Protein AF-T2JMF4-F1 (afdb_monomer_lite)

InterPro domains:
  IPR036587 Nuclease A inhibitor-like superfamily [SSF82602] (8-60)

Foldseek 3Di:
DAAAPDWDDDPAEIEREHEDDDPDQVCCVDPVVVVVVLVSLLVNLVVHLVVCVVVVNQPHAYAYEYAYPHDPVSQVVSQVVSPVSDQAPPHDPPDPDGSHPYYHYYYLVVCCVVVVVDHDDDDD

Structure (mmCIF, N/CA/C/O backbone):
data_AF-T2JMF4-F1
#
_entry.id   AF-T2JMF4-F1
#
loop_
_atom_site.group_PDB
_atom_site.id
_atom_site.type_symbol
_atom_site.label_atom_id
_atom_site.label_alt_id
_atom_site.label_comp_id
_atom_site.label_asym_id
_atom_site.label_entity_id
_atom_site.label_seq_id
_atom_site.pdbx_PDB_ins_code
_atom_site.Cartn_x
_atom_site.Cartn_y
_atom_site.Cartn_z
_atom_site.occupancy
_atom_site.B_iso_or_equiv
_atom_site.auth_seq_id
_atom_site.auth_comp_id
_atom_site.auth_asym_id
_atom_site.auth_atom_id
_atom_site.pdbx_PDB_model_num
ATOM 1 N N . MET A 1 1 ? -10.674 13.066 -7.356 1.00 66.88 1 MET A N 1
ATOM 2 C CA . MET A 1 1 ? -9.902 12.789 -6.123 1.00 66.88 1 MET A CA 1
ATOM 3 C C . MET A 1 1 ? -8.992 11.603 -6.405 1.00 66.88 1 MET A C 1
ATOM 5 O O . MET A 1 1 ? -9.442 10.701 -7.101 1.00 66.88 1 MET A O 1
ATOM 9 N N . LYS A 1 2 ? -7.717 11.628 -5.994 1.00 88.06 2 LYS A N 1
ATOM 10 C CA . LYS A 1 2 ? -6.814 10.480 -6.188 1.00 88.06 2 LYS A CA 1
ATOM 11 C C . LYS A 1 2 ? -6.969 9.549 -4.990 1.00 88.06 2 LYS A C 1
ATOM 13 O O . LYS A 1 2 ? -6.957 10.016 -3.864 1.00 88.06 2 LYS A O 1
ATOM 18 N N . ALA A 1 3 ? -7.114 8.258 -5.235 1.00 96.06 3 ALA A N 1
ATOM 19 C CA . ALA A 1 3 ? -7.183 7.240 -4.197 1.00 96.06 3 ALA A CA 1
ATOM 20 C C . ALA A 1 3 ? -6.380 6.016 -4.642 1.00 96.06 3 ALA A C 1
ATOM 22 O O . ALA A 1 3 ? -5.946 5.936 -5.800 1.00 96.06 3 ALA A O 1
ATOM 23 N N . VAL A 1 4 ? -6.167 5.090 -3.715 1.00 98.00 4 VAL A N 1
ATOM 24 C CA . VAL A 1 4 ? -5.734 3.732 -4.054 1.00 98.00 4 VAL A CA 1
ATOM 25 C C . VAL A 1 4 ? -6.788 3.057 -4.930 1.00 98.00 4 VAL A C 1
ATOM 27 O O . VAL A 1 4 ? -7.968 3.406 -4.872 1.00 98.00 4 VAL A O 1
ATOM 30 N N . ASP A 1 5 ? -6.362 2.105 -5.750 1.00 97.44 5 ASP A N 1
ATOM 31 C CA . ASP A 1 5 ? -7.255 1.455 -6.712 1.00 97.44 5 ASP A CA 1
ATOM 32 C C . ASP A 1 5 ? -8.300 0.551 -6.037 1.00 97.44 5 ASP A C 1
ATOM 34 O O . ASP A 1 5 ? -9.424 0.434 -6.524 1.00 97.44 5 ASP A O 1
ATOM 38 N N . ILE A 1 6 ? -7.944 -0.091 -4.918 1.00 97.19 6 ILE A N 1
ATOM 39 C CA . ILE A 1 6 ? -8.811 -1.042 -4.213 1.00 97.19 6 ILE A CA 1
ATOM 40 C C . ILE A 1 6 ? -8.724 -0.813 -2.701 1.00 97.19 6 ILE A C 1
ATOM 42 O O . ILE A 1 6 ? -7.640 -0.697 -2.127 1.00 97.19 6 ILE A O 1
ATOM 46 N N . ILE A 1 7 ? -9.881 -0.813 -2.039 1.00 97.50 7 ILE A N 1
ATOM 47 C CA . ILE A 1 7 ? -9.994 -0.899 -0.581 1.00 97.50 7 ILE A CA 1
ATOM 48 C C . ILE A 1 7 ? -10.724 -2.196 -0.254 1.00 97.50 7 ILE A C 1
ATOM 50 O O . ILE A 1 7 ? -11.856 -2.393 -0.691 1.00 97.50 7 ILE A O 1
ATOM 54 N N . VAL A 1 8 ? -10.089 -3.066 0.527 1.00 96.19 8 VAL A N 1
ATOM 55 C CA . VAL A 1 8 ? -10.725 -4.271 1.066 1.00 96.19 8 VAL A CA 1
ATOM 56 C C . VAL A 1 8 ? -10.970 -4.057 2.547 1.00 96.19 8 VAL A C 1
ATOM 58 O O . VAL A 1 8 ? -10.052 -3.733 3.301 1.00 96.19 8 VAL A O 1
ATOM 61 N N . GLU A 1 9 ? -12.210 -4.251 2.965 1.00 96.81 9 GLU A N 1
ATOM 62 C CA . GLU A 1 9 ? -12.575 -4.291 4.371 1.00 96.81 9 GLU A CA 1
ATOM 63 C C . GLU A 1 9 ? -12.607 -5.745 4.838 1.00 96.81 9 GLU A C 1
ATOM 65 O O . GLU A 1 9 ? -13.404 -6.546 4.354 1.00 96.81 9 GLU A O 1
ATOM 70 N N . LEU A 1 10 ? -11.718 -6.086 5.768 1.00 95.06 10 LEU A N 1
ATOM 71 C CA . LEU A 1 10 ? -11.710 -7.378 6.441 1.00 95.06 10 LEU A CA 1
ATOM 72 C C . LEU A 1 10 ? -12.207 -7.201 7.880 1.00 95.06 10 LEU A C 1
ATOM 74 O O . LEU A 1 10 ? -12.425 -6.080 8.357 1.00 95.06 10 LEU A O 1
ATOM 78 N N . THR A 1 11 ? -12.392 -8.320 8.578 1.00 95.94 11 THR A N 1
ATOM 79 C CA . THR A 1 11 ? -12.838 -8.321 9.977 1.00 95.94 11 THR A CA 1
ATOM 80 C C . THR A 1 11 ? -11.896 -7.500 10.858 1.00 95.94 11 THR A C 1
ATOM 82 O O . THR A 1 11 ? -12.356 -6.624 11.584 1.00 95.94 11 THR A O 1
ATOM 85 N N . ASP A 1 12 ? -10.584 -7.714 10.715 1.00 96.25 12 ASP A N 1
ATOM 86 C CA . ASP A 1 12 ? -9.587 -7.189 11.656 1.00 96.25 12 ASP A CA 1
ATOM 87 C C . ASP A 1 12 ? -8.816 -5.965 11.141 1.00 96.25 12 ASP A C 1
ATOM 89 O O . ASP A 1 12 ? -8.133 -5.297 11.913 1.00 96.25 12 ASP A O 1
ATOM 93 N N . TYR A 1 13 ? -8.844 -5.687 9.835 1.00 96.50 13 TYR A N 1
ATOM 94 C CA . TYR A 1 13 ? -8.083 -4.590 9.231 1.00 96.50 13 TYR A CA 1
ATOM 95 C C . TYR A 1 13 ? -8.645 -4.171 7.872 1.00 96.50 13 TYR A C 1
ATOM 97 O O . TYR A 1 13 ? -9.356 -4.922 7.205 1.00 96.50 13 TYR A O 1
ATOM 105 N N . TYR A 1 14 ? -8.262 -2.977 7.433 1.00 97.50 14 TYR A N 1
ATOM 106 C CA . TYR A 1 14 ? -8.421 -2.544 6.050 1.00 97.50 14 TYR A CA 1
ATOM 107 C C . TYR A 1 14 ? -7.153 -2.852 5.247 1.00 97.50 14 TYR A C 1
ATO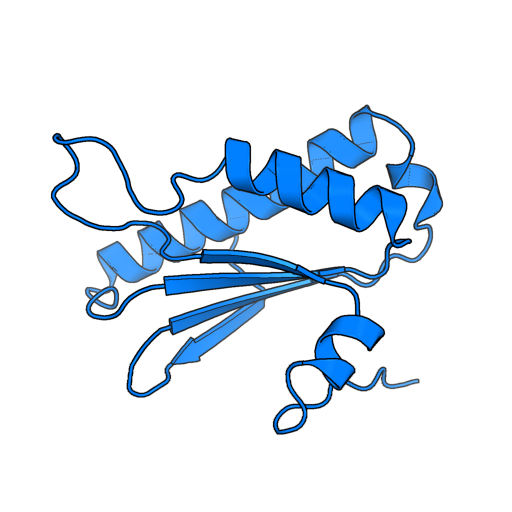M 109 O O . TYR A 1 14 ? -6.033 -2.641 5.725 1.00 97.50 14 TYR A O 1
ATOM 117 N N . LEU A 1 15 ? -7.322 -3.309 4.006 1.00 96.75 15 LEU A N 1
ATOM 118 C CA . LEU A 1 15 ? -6.260 -3.325 3.001 1.00 96.75 15 LEU A CA 1
ATOM 119 C C . LEU A 1 15 ? -6.484 -2.187 2.023 1.00 96.75 15 LEU A C 1
ATOM 121 O O . LEU A 1 15 ? -7.501 -2.146 1.334 1.00 96.75 15 LEU A O 1
ATOM 125 N N . PHE A 1 16 ? -5.511 -1.294 1.925 1.00 97.88 16 PHE A N 1
ATOM 126 C CA . PHE A 1 16 ? -5.431 -0.339 0.829 1.00 97.88 16 PHE A CA 1
ATOM 127 C C . PHE A 1 16 ? -4.468 -0.914 -0.197 1.00 97.88 16 PHE A C 1
ATOM 129 O O . PHE A 1 16 ? -3.328 -1.230 0.145 1.00 97.88 16 PHE A O 1
ATOM 136 N N . ILE A 1 17 ? -4.930 -1.095 -1.429 1.00 97.62 17 ILE A N 1
ATOM 137 C CA . ILE A 1 17 ? -4.159 -1.754 -2.477 1.00 97.62 17 ILE A CA 1
ATOM 138 C C . ILE A 1 17 ? -4.071 -0.831 -3.687 1.00 97.62 17 ILE A C 1
ATOM 140 O O . ILE A 1 17 ? -5.080 -0.393 -4.234 1.00 97.62 17 ILE A O 1
ATOM 144 N N . GLU A 1 18 ? -2.842 -0.562 -4.106 1.00 97.69 18 GLU A N 1
ATOM 145 C CA . GLU A 1 18 ? -2.525 0.125 -5.354 1.00 97.69 18 GLU A CA 1
ATOM 146 C C . GLU A 1 18 ? -1.867 -0.868 -6.309 1.00 97.69 18 GLU A C 1
ATOM 148 O O . GLU A 1 18 ? -0.931 -1.571 -5.918 1.00 97.69 18 GLU A O 1
ATOM 153 N N . VAL A 1 19 ? -2.318 -0.910 -7.561 1.00 95.94 19 VAL A N 1
ATOM 154 C CA . VAL A 1 19 ? -1.795 -1.826 -8.576 1.00 95.94 19 VAL A CA 1
ATOM 155 C C . VAL A 1 19 ? -1.227 -1.023 -9.738 1.00 95.94 19 VAL A C 1
ATOM 157 O O . VAL A 1 19 ? -1.896 -0.182 -10.333 1.00 95.94 19 VAL A O 1
ATOM 160 N N . LYS A 1 20 ? 0.026 -1.297 -10.110 1.00 93.81 20 LYS A N 1
ATOM 161 C CA . LYS A 1 20 ? 0.637 -0.709 -11.306 1.00 93.81 20 LYS A CA 1
ATOM 162 C C . LYS A 1 20 ? 1.340 -1.756 -12.151 1.00 93.81 20 LYS A C 1
ATOM 164 O O . LYS A 1 20 ? 2.336 -2.359 -11.745 1.00 93.81 20 LYS A O 1
ATOM 169 N N . ASP A 1 21 ? 0.832 -1.899 -13.368 1.00 89.50 21 ASP A N 1
ATOM 170 C CA . ASP A 1 21 ? 1.477 -2.620 -14.456 1.00 89.50 21 ASP A CA 1
ATOM 171 C C . ASP A 1 21 ? 2.202 -1.611 -15.353 1.00 89.50 21 ASP A C 1
ATOM 173 O O . ASP A 1 21 ? 1.587 -0.703 -15.913 1.00 89.50 21 ASP A O 1
ATOM 177 N N . PHE A 1 22 ? 3.525 -1.727 -15.442 1.00 88.25 22 PHE A N 1
ATOM 178 C CA . PHE A 1 22 ? 4.352 -0.804 -16.212 1.00 88.25 22 PHE A CA 1
ATOM 179 C C . PHE A 1 22 ? 4.633 -1.376 -17.602 1.00 88.25 22 PHE A C 1
ATOM 181 O O . PHE A 1 22 ? 5.057 -2.525 -17.735 1.00 88.25 22 PHE A O 1
ATOM 188 N N . HIS A 1 23 ? 4.445 -0.552 -18.637 1.00 82.56 23 HIS A N 1
ATOM 189 C CA . HIS A 1 23 ? 4.848 -0.900 -20.004 1.00 82.56 23 HIS A CA 1
ATOM 190 C C . HIS A 1 23 ? 6.372 -0.914 -20.162 1.00 82.56 23 HIS A C 1
ATOM 192 O O . HIS A 1 23 ? 6.914 -1.833 -20.765 1.00 82.56 23 HIS A O 1
ATOM 198 N N . ASN A 1 24 ? 7.053 0.078 -19.584 1.00 88.56 24 ASN A N 1
ATOM 199 C CA . ASN A 1 24 ? 8.507 0.146 -19.505 1.00 88.56 24 ASN A CA 1
ATOM 200 C C . ASN A 1 24 ? 8.904 0.280 -18.029 1.00 88.56 24 ASN A C 1
ATOM 202 O O . ASN A 1 24 ? 8.745 1.351 -17.442 1.00 88.56 24 ASN A O 1
ATOM 206 N N . SER A 1 25 ? 9.348 -0.811 -17.405 1.00 89.50 25 SER A N 1
ATOM 207 C CA . SER A 1 25 ? 9.801 -0.798 -16.008 1.00 89.50 25 SER A CA 1
ATOM 208 C C . SER A 1 25 ? 11.205 -0.211 -15.849 1.00 89.50 25 SER A C 1
ATOM 210 O O . SER A 1 25 ? 11.525 0.292 -14.776 1.00 89.50 25 SER A O 1
ATOM 212 N N . GLU A 1 26 ? 12.029 -0.232 -16.900 1.00 90.19 26 GLU A N 1
ATOM 213 C CA . GLU A 1 26 ? 13.428 0.208 -16.841 1.00 90.19 26 GLU A CA 1
ATOM 214 C C . GLU A 1 26 ? 13.563 1.716 -16.622 1.00 90.19 26 GLU A C 1
ATOM 216 O O . GLU A 1 26 ? 14.512 2.145 -15.969 1.00 90.19 26 GLU A O 1
ATOM 221 N N . GLN A 1 27 ? 12.582 2.514 -17.063 1.00 92.75 27 GLN A N 1
ATOM 222 C CA . GLN A 1 27 ? 12.559 3.963 -16.813 1.00 92.75 27 GLN A CA 1
ATOM 223 C C . GLN A 1 27 ? 12.633 4.299 -15.313 1.00 92.75 27 GLN A C 1
ATOM 225 O O . GLN A 1 27 ? 13.118 5.353 -14.932 1.00 92.75 27 GLN A O 1
ATOM 230 N N . TYR A 1 28 ? 12.179 3.400 -14.432 1.00 92.56 28 TYR A N 1
ATOM 231 C CA . TYR A 1 28 ? 12.203 3.621 -12.985 1.00 92.56 28 TYR A CA 1
ATOM 232 C C . TYR A 1 28 ? 13.572 3.353 -12.344 1.00 92.56 28 TYR A C 1
ATOM 234 O O . TYR A 1 28 ? 13.719 3.552 -11.139 1.00 92.56 28 TYR A O 1
ATOM 242 N N . ASN A 1 29 ? 14.578 2.951 -13.127 1.00 91.25 29 ASN A N 1
ATOM 243 C CA . ASN A 1 29 ? 15.976 3.040 -12.708 1.00 91.25 29 ASN A CA 1
ATOM 244 C C . ASN A 1 29 ? 16.450 4.499 -12.650 1.00 91.25 29 ASN A C 1
ATOM 246 O O . ASN A 1 29 ? 17.350 4.828 -11.873 1.00 91.25 29 ASN A O 1
ATOM 250 N N . GLU A 1 30 ? 15.820 5.382 -13.427 1.00 94.69 30 GLU A N 1
ATOM 251 C CA . GLU A 1 30 ? 16.088 6.813 -13.398 1.00 94.69 30 GLU A CA 1
ATOM 252 C C . GLU A 1 30 ? 15.484 7.451 -12.143 1.00 94.69 30 GLU A C 1
ATOM 254 O O . GLU A 1 30 ? 14.323 7.229 -11.779 1.00 94.69 30 GLU A O 1
ATOM 259 N N . THR A 1 31 ? 16.283 8.284 -11.476 1.00 94.50 31 THR A N 1
ATOM 260 C CA . THR A 1 31 ? 15.935 8.898 -10.189 1.00 94.50 31 THR A CA 1
ATOM 261 C C . THR A 1 31 ? 14.632 9.696 -10.244 1.00 94.50 31 THR A C 1
ATOM 263 O O . THR A 1 31 ? 13.840 9.626 -9.304 1.00 94.50 31 THR A O 1
ATOM 266 N N . ASP A 1 32 ? 14.370 10.417 -11.334 1.00 96.56 32 ASP A N 1
ATOM 267 C CA . ASP A 1 32 ? 13.184 11.270 -11.445 1.00 96.56 32 ASP A CA 1
ATOM 268 C C . ASP A 1 32 ? 11.898 10.451 -11.571 1.00 96.56 32 ASP A C 1
ATOM 270 O O . ASP A 1 32 ? 10.938 10.686 -10.830 1.00 96.56 32 ASP A O 1
ATOM 274 N N . HIS A 1 33 ? 11.894 9.429 -12.431 1.00 95.69 33 HIS A N 1
ATOM 275 C CA . HIS A 1 33 ? 10.773 8.499 -12.566 1.00 95.69 33 HIS A CA 1
ATOM 276 C C . HIS A 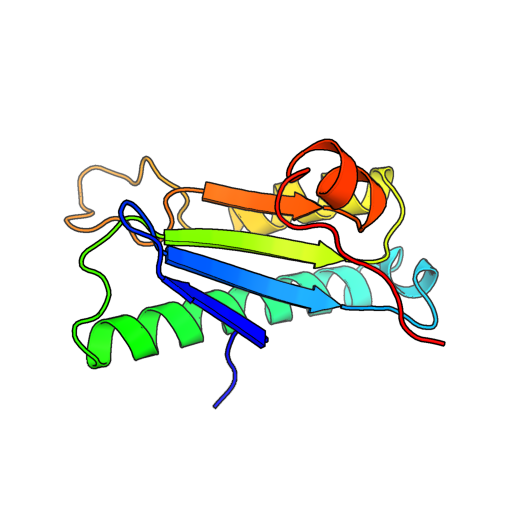1 33 ? 10.518 7.730 -11.265 1.00 95.69 33 HIS A C 1
ATOM 278 O O . HIS A 1 33 ? 9.366 7.583 -10.841 1.00 95.69 33 HIS A O 1
ATOM 284 N N . PHE A 1 34 ? 11.582 7.285 -10.594 1.00 95.62 34 PHE A N 1
ATOM 285 C CA . PHE A 1 34 ? 11.504 6.615 -9.299 1.00 95.62 34 PHE A CA 1
ATOM 286 C C . PHE A 1 34 ? 10.885 7.513 -8.216 1.00 95.62 34 PHE A C 1
ATOM 288 O O . PHE A 1 34 ? 9.916 7.131 -7.552 1.00 95.62 34 PHE A O 1
ATOM 295 N N . ASN A 1 35 ? 11.393 8.739 -8.074 1.00 96.31 35 ASN A N 1
ATOM 296 C CA . ASN A 1 35 ? 10.901 9.712 -7.099 1.00 96.31 35 ASN A CA 1
ATOM 297 C C . ASN A 1 35 ? 9.455 10.119 -7.385 1.00 96.31 35 ASN A C 1
ATOM 299 O O . ASN A 1 35 ? 8.647 10.254 -6.461 1.00 96.31 35 ASN A O 1
ATOM 303 N N . PHE A 1 36 ? 9.106 10.285 -8.663 1.00 96.38 36 PHE A N 1
ATOM 304 C CA . PHE A 1 36 ? 7.737 10.556 -9.077 1.00 96.38 36 PHE A CA 1
ATOM 305 C C . PHE A 1 36 ? 6.793 9.415 -8.681 1.00 96.38 36 PHE A C 1
ATOM 307 O O . PHE A 1 36 ? 5.711 9.672 -8.145 1.00 96.38 36 PHE A O 1
ATOM 314 N N . LEU A 1 37 ? 7.207 8.160 -8.881 1.00 96.06 37 LEU A N 1
ATOM 315 C CA . LEU A 1 37 ? 6.419 6.995 -8.495 1.00 96.06 37 LEU A CA 1
ATOM 316 C C . LEU A 1 37 ? 6.200 6.937 -6.979 1.00 96.06 37 LEU A C 1
ATOM 318 O O . LEU A 1 37 ? 5.048 6.850 -6.554 1.00 96.06 37 LEU A O 1
ATOM 322 N N . ILE A 1 38 ? 7.248 7.089 -6.161 1.00 96.44 38 ILE A N 1
ATOM 323 C CA . ILE A 1 38 ? 7.113 7.150 -4.690 1.00 96.44 38 ILE A CA 1
ATOM 324 C C . ILE A 1 38 ? 6.138 8.248 -4.284 1.00 96.44 38 ILE A C 1
ATOM 326 O O . ILE A 1 38 ? 5.222 8.016 -3.493 1.00 96.44 38 ILE A O 1
ATOM 330 N N . LYS A 1 39 ? 6.320 9.449 -4.840 1.00 96.38 39 LYS A N 1
ATOM 331 C CA . LYS A 1 39 ? 5.470 10.603 -4.555 1.00 96.38 39 LYS A CA 1
ATOM 332 C C . LYS A 1 39 ? 4.009 10.288 -4.884 1.00 96.38 39 LYS A C 1
ATOM 334 O O . LYS A 1 39 ? 3.132 10.556 -4.066 1.00 96.38 39 LYS A O 1
ATOM 339 N N . SER A 1 40 ? 3.752 9.668 -6.035 1.00 96.44 40 SER A N 1
ATOM 340 C CA . SER A 1 40 ? 2.411 9.244 -6.439 1.00 96.44 40 SER A CA 1
ATOM 341 C C . SER A 1 40 ? 1.810 8.211 -5.480 1.00 96.44 40 SER A C 1
ATOM 343 O O . SER A 1 40 ? 0.663 8.379 -5.070 1.00 96.44 40 SER A O 1
ATOM 345 N N . LEU A 1 41 ? 2.559 7.163 -5.118 1.00 97.19 41 LEU A N 1
ATOM 346 C CA . LEU A 1 41 ? 2.095 6.100 -4.215 1.00 97.19 41 LEU A CA 1
ATOM 347 C C . LEU A 1 41 ? 1.800 6.643 -2.813 1.00 97.19 41 LEU A C 1
ATOM 349 O O . LEU A 1 41 ? 0.786 6.289 -2.213 1.00 97.19 41 LEU A O 1
ATOM 353 N N . LYS A 1 42 ? 2.654 7.539 -2.306 1.00 96.75 42 LYS A N 1
ATOM 354 C CA . LYS A 1 42 ? 2.463 8.212 -1.018 1.00 96.75 42 LYS A CA 1
ATOM 355 C C . LYS A 1 42 ? 1.178 9.034 -1.002 1.00 96.75 42 LYS A C 1
ATOM 357 O O . LYS A 1 42 ? 0.396 8.910 -0.065 1.00 96.75 42 LYS A O 1
ATOM 362 N N . TYR A 1 43 ? 0.955 9.872 -2.016 1.00 96.56 43 TYR A N 1
ATOM 363 C CA . TYR A 1 43 ? -0.230 10.731 -2.030 1.00 96.56 43 TYR A CA 1
ATOM 364 C C . TYR A 1 43 ? -1.517 9.939 -2.170 1.00 96.56 43 TYR A C 1
ATO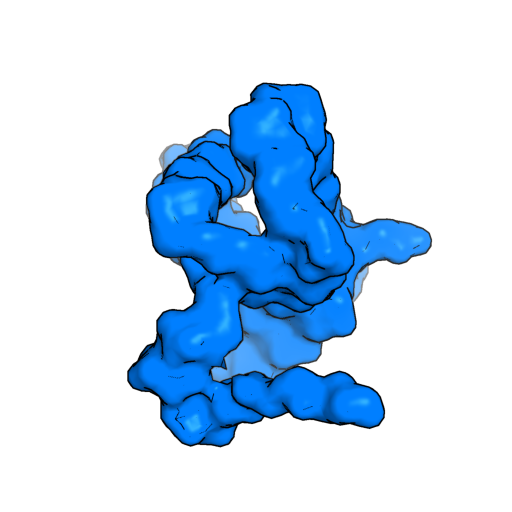M 366 O O . TYR A 1 43 ? -2.462 10.229 -1.452 1.00 96.56 43 TYR A O 1
ATOM 374 N N . LYS A 1 44 ? -1.540 8.893 -3.004 1.00 97.44 44 LYS A N 1
ATOM 375 C CA . LYS A 1 44 ? -2.709 8.010 -3.083 1.00 97.44 44 LYS A CA 1
ATOM 376 C C . LYS A 1 44 ? -3.065 7.408 -1.724 1.00 97.44 44 LYS A C 1
ATOM 378 O O . LYS A 1 44 ? -4.239 7.385 -1.366 1.00 97.44 44 LYS A O 1
ATOM 383 N N . TYR A 1 45 ? -2.065 6.979 -0.953 1.00 97.56 45 TYR A N 1
ATOM 384 C CA . TYR A 1 45 ? -2.281 6.497 0.408 1.00 97.56 45 TYR A CA 1
ATOM 385 C C . TYR A 1 45 ? -2.828 7.586 1.340 1.00 97.56 45 TYR A C 1
ATOM 387 O O . TYR A 1 45 ? -3.848 7.377 1.990 1.00 97.56 45 TYR A O 1
ATOM 395 N N . GLN A 1 46 ? -2.160 8.743 1.396 1.00 96.06 46 GLN A N 1
ATOM 396 C CA . GLN A 1 46 ? -2.525 9.849 2.288 1.00 96.06 46 GLN A CA 1
ATOM 397 C C . GLN A 1 46 ? -3.931 10.376 2.001 1.00 96.06 46 GLN A C 1
ATOM 399 O O . GLN A 1 46 ? -4.716 10.549 2.930 1.00 96.06 46 GLN A O 1
ATOM 404 N N . ASP A 1 47 ? -4.253 10.569 0.723 1.00 97.25 47 ASP A N 1
ATOM 405 C CA . ASP A 1 47 ? -5.570 11.007 0.276 1.00 97.25 47 ASP A CA 1
ATOM 406 C C . ASP A 1 47 ? -6.632 9.971 0.659 1.00 97.25 47 ASP A C 1
ATOM 408 O O . ASP A 1 47 ? -7.629 10.319 1.284 1.00 97.25 47 ASP A O 1
ATOM 412 N N . THR A 1 48 ? -6.386 8.683 0.387 1.00 97.81 48 THR A N 1
ATOM 413 C CA . THR A 1 48 ? -7.319 7.608 0.768 1.00 97.81 48 THR A CA 1
ATOM 414 C C . THR A 1 48 ? -7.553 7.580 2.273 1.00 97.81 48 THR A C 1
ATOM 416 O O . THR A 1 48 ? -8.699 7.533 2.713 1.00 97.81 48 THR A O 1
ATOM 419 N N . TRP A 1 49 ? -6.488 7.638 3.075 1.00 96.44 49 TRP A N 1
ATOM 420 C CA . TRP A 1 49 ? -6.607 7.666 4.530 1.00 96.44 49 TRP A CA 1
ATOM 421 C C . TRP A 1 49 ? -7.432 8.869 4.999 1.00 96.44 49 TRP A C 1
ATOM 423 O O . TRP A 1 49 ? -8.342 8.700 5.806 1.00 96.44 49 TRP A O 1
ATOM 433 N N . LEU A 1 50 ? -7.177 10.060 4.446 1.00 95.81 50 LEU A N 1
ATOM 434 C CA . LEU A 1 50 ? -7.911 11.279 4.784 1.00 95.81 50 LEU A CA 1
ATOM 435 C C . LEU A 1 50 ? -9.398 11.169 4.425 1.00 95.81 50 LEU A C 1
ATOM 437 O O . LEU A 1 50 ? -10.251 11.600 5.199 1.00 95.81 50 LEU A O 1
ATOM 441 N N . TYR A 1 51 ? -9.725 10.573 3.277 1.00 96.88 51 TYR A N 1
ATOM 442 C CA . TYR A 1 51 ? -11.115 10.370 2.868 1.00 96.88 51 TYR A CA 1
ATOM 443 C C . TYR A 1 51 ? -11.824 9.413 3.824 1.00 96.88 51 TYR A C 1
ATOM 445 O O . TYR A 1 51 ? -12.907 9.720 4.311 1.00 96.88 51 TYR A O 1
ATOM 453 N N . ARG A 1 52 ? -11.177 8.299 4.181 1.00 96.25 52 ARG A N 1
ATOM 454 C CA . ARG A 1 52 ? -11.724 7.328 5.140 1.00 96.25 52 ARG A CA 1
ATOM 455 C C . ARG A 1 52 ? -11.850 7.901 6.544 1.00 96.25 52 ARG A C 1
ATOM 457 O O . ARG A 1 52 ? -12.808 7.573 7.239 1.00 96.25 52 ARG A O 1
ATOM 464 N N . TRP A 1 53 ? -10.931 8.778 6.944 1.00 95.31 53 TRP A N 1
ATOM 465 C CA . TRP A 1 53 ? -11.037 9.545 8.182 1.00 95.31 53 TRP A CA 1
ATOM 466 C C . TRP A 1 53 ? -12.287 10.431 8.164 1.00 95.31 53 TRP A C 1
ATOM 468 O O . TRP A 1 53 ? -13.104 10.344 9.076 1.00 95.31 53 TRP A O 1
ATOM 478 N N . GLY A 1 54 ? -12.503 11.194 7.086 1.00 95.81 54 GLY A N 1
ATOM 479 C CA . GLY A 1 54 ? -13.700 12.028 6.916 1.00 95.81 54 GLY A CA 1
ATOM 480 C C . GLY A 1 54 ? -15.012 11.236 6.825 1.00 95.81 54 GLY A C 1
ATOM 481 O O . GLY A 1 54 ? -16.066 11.745 7.192 1.00 95.81 54 GLY A O 1
ATOM 482 N N . GLU A 1 55 ? -14.952 9.980 6.380 1.00 95.38 55 GLU A N 1
ATOM 483 C CA . GLU A 1 55 ? -16.085 9.044 6.349 1.00 95.38 55 GLU A CA 1
ATOM 484 C C . GLU A 1 55 ? -16.345 8.336 7.692 1.00 95.38 55 GLU A C 1
ATOM 486 O O . GLU A 1 55 ? -17.299 7.564 7.782 1.00 95.38 55 GLU A O 1
ATOM 491 N N . ASN A 1 56 ? -15.519 8.558 8.723 1.00 95.00 56 ASN A N 1
ATOM 492 C CA . ASN A 1 56 ? -15.515 7.789 9.976 1.00 95.00 56 ASN A CA 1
ATOM 493 C C . ASN A 1 56 ? -15.316 6.271 9.770 1.00 95.00 56 ASN A C 1
ATOM 495 O O . ASN A 1 56 ? -15.938 5.456 10.447 1.00 95.00 56 ASN A O 1
ATOM 499 N N . LYS A 1 57 ? -14.441 5.878 8.835 1.00 94.06 57 LYS A N 1
ATOM 500 C CA . LYS A 1 57 ? -14.154 4.475 8.466 1.00 94.06 57 LYS A CA 1
ATOM 501 C C . LYS A 1 57 ? -12.678 4.101 8.629 1.00 94.06 57 LYS A C 1
ATOM 503 O O . LYS A 1 57 ? -12.055 3.536 7.727 1.00 94.06 57 LYS A O 1
ATOM 508 N N . ILE A 1 58 ? -12.120 4.481 9.773 1.00 93.06 58 ILE A N 1
ATOM 509 C CA . ILE A 1 58 ? -10.737 4.204 10.204 1.00 93.06 58 ILE A CA 1
ATOM 510 C C . ILE A 1 58 ? -10.713 3.569 11.604 1.00 93.06 58 ILE A C 1
ATOM 512 O O . ILE A 1 58 ? -9.847 3.837 12.433 1.00 93.06 58 ILE A O 1
ATOM 516 N N . ASP A 1 59 ? -11.720 2.746 11.862 1.00 94.44 59 ASP A N 1
ATOM 517 C CA . ASP A 1 59 ? -11.981 2.009 13.099 1.00 94.44 59 ASP A CA 1
ATOM 518 C C . ASP A 1 59 ? -11.123 0.741 13.251 1.00 94.44 59 ASP A C 1
ATOM 520 O O . ASP A 1 59 ? -11.096 0.135 14.319 1.00 94.44 59 ASP A O 1
ATOM 524 N N . LYS A 1 60 ? -10.393 0.353 12.199 1.00 95.69 60 LYS A N 1
ATOM 525 C CA . LYS A 1 60 ? -9.513 -0.821 12.165 1.00 95.69 60 LYS A CA 1
ATOM 526 C C . LYS A 1 60 ? -8.117 -0.418 11.683 1.00 95.69 60 LYS A C 1
ATOM 528 O O . LYS A 1 60 ? -7.998 0.533 10.903 1.00 95.69 60 LYS A O 1
ATOM 533 N N . PRO A 1 61 ? -7.061 -1.159 12.064 1.00 95.94 61 PRO A N 1
ATOM 534 C CA . PRO A 1 61 ? -5.729 -0.977 11.500 1.00 95.94 61 PRO A CA 1
ATOM 535 C C . PRO A 1 61 ? -5.742 -1.002 9.968 1.00 95.94 61 PRO A C 1
ATOM 537 O O . PRO A 1 61 ? -6.474 -1.772 9.347 1.00 95.94 61 PRO A O 1
ATOM 540 N N . ILE A 1 62 ? -4.896 -0.180 9.351 1.00 97.31 62 ILE A N 1
ATOM 541 C CA . ILE A 1 62 ? -4.790 -0.074 7.891 1.00 97.31 62 ILE A CA 1
ATOM 542 C C . ILE A 1 62 ? -3.443 -0.633 7.450 1.00 97.31 62 ILE A C 1
ATOM 544 O O . ILE A 1 62 ? -2.393 -0.233 7.960 1.00 97.31 62 ILE A O 1
ATOM 548 N N . LYS A 1 63 ? -3.462 -1.542 6.477 1.00 96.62 63 LYS A N 1
ATOM 549 C CA . LYS A 1 63 ? -2.259 -2.065 5.825 1.00 96.62 63 LYS A CA 1
ATOM 550 C C . LYS A 1 63 ? -2.246 -1.620 4.369 1.00 96.62 63 LYS A C 1
ATOM 552 O O . LYS A 1 63 ? -3.227 -1.805 3.651 1.00 96.62 63 LYS A O 1
ATOM 557 N N . TYR A 1 64 ? -1.133 -1.044 3.937 1.00 97.88 64 TYR A N 1
ATOM 558 C CA . TYR A 1 64 ? -0.939 -0.565 2.576 1.00 97.88 64 TYR A CA 1
ATOM 559 C C . TYR A 1 64 ? -0.102 -1.547 1.759 1.00 97.88 64 TYR A C 1
ATOM 561 O O . TYR A 1 64 ? 1.014 -1.899 2.147 1.00 97.88 64 TYR A O 1
ATOM 569 N N . LEU A 1 65 ? -0.632 -1.975 0.617 1.00 97.00 65 LEU A N 1
ATOM 570 C CA . LEU A 1 65 ? 0.020 -2.891 -0.309 1.00 97.00 65 LEU A CA 1
ATOM 571 C C . LEU A 1 65 ? 0.128 -2.232 -1.688 1.00 97.00 6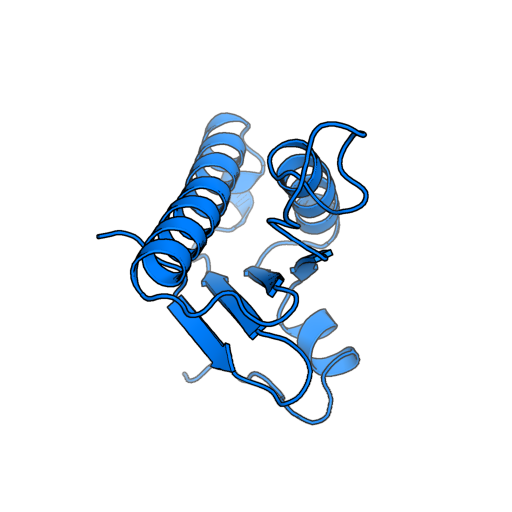5 LEU A C 1
ATOM 573 O O . LEU A 1 65 ? -0.868 -1.829 -2.278 1.00 97.00 65 LEU A O 1
ATOM 577 N N . CYS A 1 66 ? 1.343 -2.134 -2.215 1.00 97.62 66 CYS A N 1
ATOM 578 C CA . CYS A 1 66 ? 1.591 -1.721 -3.594 1.00 97.62 66 CYS A CA 1
ATOM 579 C C . CYS A 1 66 ? 2.010 -2.941 -4.409 1.00 97.62 66 CYS A C 1
ATOM 581 O O . CYS A 1 66 ? 3.057 -3.534 -4.137 1.00 97.62 66 CYS A O 1
ATOM 583 N N . LEU A 1 67 ? 1.218 -3.297 -5.414 1.00 96.62 67 LEU A N 1
ATOM 584 C CA . LEU A 1 67 ? 1.502 -4.383 -6.338 1.00 96.62 67 LEU A CA 1
ATOM 585 C C . LEU A 1 67 ? 2.067 -3.810 -7.640 1.00 96.62 67 LEU A C 1
ATOM 587 O O . LEU A 1 67 ? 1.341 -3.219 -8.438 1.00 96.62 67 LEU A O 1
ATOM 591 N N . LEU A 1 68 ? 3.379 -3.936 -7.827 1.00 95.56 68 LEU A N 1
ATOM 592 C CA . LEU A 1 68 ? 4.139 -3.259 -8.874 1.00 95.56 68 LEU A CA 1
ATOM 593 C C . LEU A 1 68 ? 4.851 -4.270 -9.780 1.00 95.56 68 LEU A C 1
ATOM 595 O O . LEU A 1 68 ? 5.561 -5.153 -9.297 1.00 95.56 68 LEU A O 1
ATOM 599 N N . LYS A 1 69 ? 4.747 -4.102 -11.102 1.00 92.38 69 LYS A N 1
ATOM 600 C CA . LYS A 1 69 ? 5.544 -4.878 -12.072 1.00 92.38 69 LYS A CA 1
ATOM 601 C C . LYS A 1 69 ? 6.964 -4.316 -12.225 1.00 92.38 69 LYS A C 1
ATOM 603 O O . LYS A 1 69 ? 7.301 -3.747 -13.259 1.00 92.38 69 LYS A O 1
ATOM 608 N N . LEU A 1 70 ? 7.777 -4.440 -11.182 1.00 91.75 70 LEU A N 1
ATOM 609 C CA . LEU A 1 70 ? 9.189 -4.039 -11.173 1.00 91.75 70 LEU A CA 1
ATOM 610 C C . LEU A 1 70 ? 10.083 -5.241 -10.847 1.00 91.75 70 LEU A C 1
ATOM 612 O O . LEU A 1 70 ? 9.600 -6.267 -10.360 1.00 91.75 70 LEU A O 1
ATOM 616 N N . ASP A 1 71 ? 11.380 -5.113 -11.115 1.00 88.31 71 ASP A N 1
ATOM 617 C CA . ASP A 1 71 ? 12.361 -6.112 -10.698 1.00 88.31 71 ASP A CA 1
ATOM 618 C C . ASP A 1 71 ? 12.565 -6.113 -9.168 1.00 88.31 71 ASP A C 1
ATOM 620 O O . ASP A 1 71 ? 12.204 -5.177 -8.448 1.00 88.31 71 ASP A O 1
ATOM 624 N N . THR A 1 72 ? 13.123 -7.203 -8.643 1.00 88.19 72 THR A N 1
ATOM 625 C CA . THR A 1 72 ? 13.297 -7.392 -7.195 1.00 88.19 72 THR A CA 1
ATOM 626 C C . THR A 1 72 ? 14.193 -6.330 -6.536 1.00 88.19 72 THR A C 1
ATOM 628 O O . THR A 1 72 ? 13.816 -5.835 -5.465 1.00 88.19 72 THR A O 1
ATOM 631 N N . PRO A 1 73 ? 15.345 -5.929 -7.118 1.00 91.00 73 PRO A N 1
ATOM 632 C CA . PRO A 1 73 ? 16.167 -4.861 -6.548 1.00 91.00 73 PRO A CA 1
ATOM 633 C C . PRO A 1 73 ? 15.416 -3.530 -6.420 1.00 91.00 73 PRO A C 1
ATOM 635 O O . PRO A 1 73 ? 15.437 -2.908 -5.351 1.00 91.00 73 PRO A O 1
ATOM 638 N N . LEU A 1 74 ? 14.703 -3.113 -7.468 1.00 92.19 74 LEU A N 1
ATOM 639 C CA . LEU A 1 74 ? 13.966 -1.857 -7.474 1.00 92.19 74 LEU A CA 1
ATOM 640 C C . LEU A 1 74 ? 12.754 -1.904 -6.541 1.00 92.19 74 LEU A C 1
ATOM 642 O O . LEU A 1 74 ? 12.480 -0.916 -5.859 1.00 92.19 74 LEU A O 1
ATOM 646 N N . LEU A 1 75 ? 12.073 -3.050 -6.433 1.00 94.25 75 LEU A N 1
ATOM 647 C CA . LEU A 1 75 ? 11.012 -3.270 -5.441 1.00 94.25 75 LEU A CA 1
ATOM 648 C C . LEU A 1 75 ? 11.520 -3.104 -4.012 1.00 94.25 75 LEU A C 1
ATOM 650 O O . LEU A 1 75 ? 10.855 -2.460 -3.202 1.00 94.25 75 LEU A O 1
ATOM 654 N N . SER A 1 76 ? 12.689 -3.665 -3.694 1.00 94.38 76 SER A N 1
ATOM 655 C CA . SER A 1 76 ? 13.286 -3.551 -2.359 1.00 94.38 76 SER A CA 1
ATOM 656 C C . SER A 1 76 ? 13.581 -2.090 -2.009 1.00 94.38 76 SER A C 1
ATOM 658 O O . SER A 1 76 ? 13.162 -1.600 -0.954 1.00 94.38 76 SER A O 1
ATOM 660 N N . ARG A 1 77 ? 14.202 -1.357 -2.945 1.00 95.38 77 ARG A N 1
ATOM 661 C CA . ARG A 1 77 ? 14.448 0.086 -2.814 1.00 95.38 77 ARG A CA 1
ATOM 662 C C . ARG A 1 77 ? 13.138 0.865 -2.659 1.00 95.38 77 ARG A C 1
ATOM 664 O O . ARG A 1 77 ? 13.020 1.688 -1.756 1.00 95.38 77 ARG A O 1
ATOM 671 N N . MET A 1 78 ? 12.140 0.580 -3.495 1.00 95.56 78 MET A N 1
ATOM 672 C CA . MET A 1 78 ? 10.816 1.209 -3.445 1.00 95.56 78 MET A CA 1
ATOM 673 C C . MET A 1 78 ? 10.139 0.985 -2.090 1.00 95.56 78 MET A C 1
ATOM 675 O O . MET A 1 78 ? 9.595 1.919 -1.507 1.00 95.56 78 MET A O 1
ATOM 679 N N . ASN A 1 79 ? 10.203 -0.237 -1.560 1.00 95.50 79 ASN A N 1
ATOM 680 C CA . ASN A 1 79 ? 9.631 -0.585 -0.265 1.00 95.50 79 ASN A CA 1
ATOM 681 C C . ASN A 1 79 ? 10.292 0.211 0.869 1.00 95.50 79 ASN A C 1
ATOM 683 O O . ASN A 1 79 ? 9.601 0.807 1.696 1.00 95.50 79 ASN A O 1
ATOM 687 N N . GLN A 1 80 ? 11.626 0.279 0.881 1.00 95.81 80 GLN A N 1
ATOM 688 C CA . GLN A 1 80 ? 12.366 1.054 1.875 1.00 95.81 80 GLN A CA 1
ATOM 689 C C . GLN A 1 80 ? 12.008 2.545 1.823 1.00 95.81 80 GLN A C 1
ATOM 691 O O . GLN A 1 80 ? 11.688 3.136 2.855 1.00 95.81 80 GLN A O 1
ATOM 696 N N . GLU A 1 81 ? 12.036 3.148 0.636 1.00 96.38 81 GLU A N 1
ATOM 697 C CA . GLU A 1 81 ? 11.794 4.582 0.472 1.00 96.38 81 GLU A CA 1
ATOM 698 C C . GLU A 1 81 ? 10.339 4.969 0.749 1.00 96.38 81 GLU A C 1
ATOM 700 O O . GLU A 1 81 ? 10.078 5.963 1.428 1.00 96.38 81 GLU A O 1
ATOM 705 N N . LEU A 1 82 ? 9.373 4.158 0.311 1.00 96.25 82 LEU A N 1
ATOM 706 C CA . LEU A 1 82 ? 7.963 4.410 0.595 1.00 96.25 82 LEU A CA 1
ATOM 707 C C . LEU A 1 82 ? 7.669 4.325 2.100 1.00 96.25 82 LEU A C 1
ATOM 709 O O . LEU A 1 82 ? 6.977 5.188 2.639 1.00 96.25 82 LEU A O 1
ATOM 713 N N . ARG A 1 83 ? 8.257 3.349 2.807 1.00 94.19 83 ARG A N 1
ATOM 714 C CA . ARG A 1 83 ? 8.134 3.224 4.271 1.00 94.19 83 ARG A CA 1
ATOM 715 C C . ARG A 1 83 ? 8.771 4.384 5.034 1.00 94.19 83 ARG A C 1
ATOM 717 O O . ARG A 1 83 ? 8.313 4.687 6.125 1.00 94.19 83 ARG A O 1
ATOM 724 N N . ARG A 1 84 ? 9.795 5.045 4.482 1.00 93.31 84 ARG A N 1
ATOM 725 C CA . ARG A 1 84 ? 10.376 6.273 5.063 1.00 93.31 84 ARG A CA 1
ATOM 726 C C . ARG A 1 84 ? 9.464 7.491 4.899 1.00 93.31 84 ARG A C 1
ATOM 728 O O . ARG A 1 84 ? 9.551 8.430 5.682 1.00 93.31 84 ARG A O 1
ATOM 735 N N . GLN A 1 85 ? 8.610 7.484 3.879 1.00 93.31 85 GLN A N 1
ATOM 736 C CA . GLN A 1 85 ? 7.728 8.600 3.522 1.00 93.31 85 GLN A CA 1
ATOM 737 C C . GLN A 1 85 ? 6.332 8.501 4.153 1.00 93.31 85 GLN A C 1
ATOM 739 O O . GLN A 1 85 ? 5.574 9.474 4.123 1.00 93.31 85 GLN A O 1
ATOM 744 N N . ILE A 1 86 ? 5.975 7.333 4.693 1.00 91.50 86 ILE A N 1
ATOM 745 C CA . ILE A 1 86 ? 4.693 7.065 5.347 1.00 91.50 86 ILE A CA 1
ATOM 746 C C . ILE A 1 86 ? 4.955 6.817 6.840 1.00 91.50 86 ILE A C 1
ATOM 748 O O . ILE A 1 86 ? 5.890 6.095 7.177 1.00 91.50 86 ILE A O 1
ATOM 752 N N . PRO A 1 87 ? 4.141 7.375 7.751 1.00 88.44 87 PRO A N 1
ATOM 753 C CA . PRO A 1 87 ? 4.267 7.149 9.189 1.00 88.44 87 PRO A CA 1
ATOM 754 C C . PRO A 1 87 ? 3.775 5.740 9.558 1.00 88.44 87 PRO A C 1
ATOM 756 O O . PRO A 1 87 ? 2.650 5.559 10.023 1.00 88.44 87 PRO A O 1
ATOM 759 N N . VAL A 1 88 ? 4.602 4.729 9.285 1.00 88.62 88 VAL A N 1
ATOM 760 C CA . VAL A 1 88 ? 4.317 3.330 9.629 1.00 88.62 88 VAL A CA 1
ATOM 761 C C . VAL A 1 88 ? 4.538 3.113 11.128 1.00 88.62 88 VAL A C 1
ATOM 763 O O . VAL A 1 88 ? 5.557 3.539 11.669 1.00 88.62 88 VAL A O 1
ATOM 766 N N . PHE A 1 89 ? 3.590 2.449 11.789 1.00 82.56 89 PHE A N 1
ATOM 767 C CA . PHE A 1 89 ? 3.621 2.143 13.220 1.00 82.56 89 PHE A CA 1
ATOM 768 C C . PHE A 1 89 ? 4.877 1.335 13.635 1.00 82.56 89 PHE A C 1
ATOM 770 O O . PHE A 1 89 ? 5.324 0.478 12.864 1.00 82.56 89 PHE A O 1
ATOM 777 N N . PRO A 1 90 ? 5.438 1.545 14.849 1.00 78.31 90 PRO A N 1
ATOM 778 C CA . PRO A 1 90 ? 5.026 2.506 15.876 1.00 78.31 90 PRO A CA 1
ATOM 779 C C . PRO A 1 90 ? 5.392 3.952 15.540 1.00 78.31 90 PRO A C 1
ATOM 781 O O . PRO A 1 90 ? 6.524 4.267 15.182 1.00 78.31 90 PRO A O 1
ATOM 784 N N . THR A 1 91 ? 4.419 4.848 15.697 1.00 76.69 91 THR A N 1
ATOM 785 C CA . THR A 1 91 ? 4.616 6.297 15.584 1.00 76.69 91 THR A CA 1
ATOM 786 C C . THR A 1 91 ? 4.970 6.900 16.948 1.00 76.69 91 THR A C 1
ATOM 788 O O . THR A 1 91 ? 4.724 6.294 17.987 1.00 76.69 91 THR A O 1
ATOM 791 N N . GLY A 1 92 ? 5.588 8.087 16.972 1.00 77.38 92 GLY A N 1
ATOM 792 C CA . GLY A 1 92 ? 6.066 8.703 18.218 1.00 77.38 92 GLY A CA 1
ATOM 793 C C . GLY A 1 92 ? 4.955 9.029 19.231 1.00 77.38 92 GLY A C 1
ATOM 794 O O . GLY A 1 92 ? 3.787 9.121 18.874 1.00 77.38 92 GLY A O 1
ATOM 795 N N . ILE A 1 93 ? 5.343 9.311 20.481 1.00 81.31 93 ILE A N 1
ATOM 796 C CA . ILE A 1 93 ? 4.469 9.465 21.674 1.00 81.31 93 ILE A CA 1
ATOM 797 C C . ILE A 1 93 ? 3.291 10.447 21.485 1.00 81.31 93 ILE A C 1
ATOM 799 O O . ILE A 1 93 ? 2.287 10.356 22.178 1.00 81.31 93 ILE A O 1
ATOM 803 N N . ARG A 1 94 ? 3.394 11.400 20.553 1.00 88.00 94 ARG A N 1
ATOM 804 C CA . ARG A 1 94 ? 2.348 12.408 20.289 1.00 88.00 94 ARG A CA 1
ATOM 805 C C . ARG A 1 94 ? 1.181 11.903 19.434 1.00 88.00 94 ARG A C 1
ATOM 807 O O . ARG A 1 94 ? 0.218 12.638 19.240 1.00 88.00 94 ARG A O 1
ATOM 814 N N . TRP A 1 95 ? 1.299 10.718 18.848 1.00 86.75 95 TRP A N 1
ATOM 815 C CA . TRP A 1 95 ? 0.305 10.183 17.928 1.00 86.75 95 TRP A CA 1
ATOM 816 C C . TRP A 1 95 ? -0.782 9.455 18.712 1.00 86.75 95 TRP A C 1
ATOM 818 O O . TRP A 1 95 ? -0.526 8.416 19.307 1.00 86.75 95 TRP A O 1
ATOM 828 N N . ASN A 1 96 ? -2.000 9.996 18.681 1.00 83.25 96 ASN A N 1
ATOM 829 C CA . ASN A 1 96 ? -3.171 9.375 19.311 1.00 83.25 96 ASN A CA 1
ATOM 830 C C . ASN A 1 96 ? -3.864 8.349 18.404 1.00 83.25 96 ASN A C 1
ATOM 832 O O . ASN A 1 96 ? -4.787 7.668 18.840 1.00 83.25 96 ASN A O 1
ATOM 836 N N . GLN A 1 97 ? -3.460 8.273 17.134 1.00 83.81 97 GLN A N 1
ATOM 837 C CA . GLN A 1 97 ? -4.062 7.388 16.149 1.00 83.81 97 GLN A CA 1
ATOM 838 C C . GLN A 1 97 ? -3.001 6.854 15.192 1.00 83.81 97 GLN A C 1
ATOM 840 O O . GLN A 1 97 ? -2.168 7.606 14.680 1.00 83.81 97 GLN A O 1
ATOM 845 N N . GLU A 1 98 ? -3.054 5.549 14.935 1.00 87.81 98 GLU A N 1
ATOM 846 C CA . GLU A 1 98 ? -2.233 4.918 13.910 1.00 87.81 98 GLU A CA 1
ATOM 847 C C . GLU A 1 98 ? -2.739 5.330 12.527 1.00 87.81 98 GLU A C 1
ATOM 849 O O . GLU A 1 98 ? -3.912 5.153 12.202 1.00 87.81 98 GLU A O 1
ATOM 854 N N . ILE A 1 99 ? -1.849 5.865 11.690 1.00 91.81 99 ILE A N 1
ATOM 855 C CA . ILE A 1 99 ? -2.200 6.170 10.299 1.00 91.81 99 ILE A CA 1
ATOM 856 C C . ILE A 1 99 ? -1.977 4.951 9.413 1.00 91.81 99 ILE A C 1
ATOM 858 O O . ILE A 1 99 ? -2.808 4.686 8.555 1.00 91.81 99 ILE A O 1
ATOM 862 N N . CYS A 1 100 ? -0.870 4.225 9.593 1.00 95.25 100 CYS A N 1
ATOM 863 C CA . CYS A 1 100 ? -0.490 3.069 8.784 1.00 95.25 100 CYS A CA 1
ATOM 864 C C . CYS A 1 100 ? 0.138 1.993 9.670 1.00 95.25 100 CYS A C 1
ATOM 866 O O . CYS A 1 100 ? 1.193 2.218 10.260 1.00 95.25 100 CYS A O 1
ATOM 868 N N . ASN A 1 101 ? -0.475 0.815 9.747 1.00 95.38 101 ASN A N 1
ATOM 869 C CA . ASN A 1 101 ? 0.045 -0.289 10.551 1.00 95.38 101 ASN A CA 1
ATOM 870 C C . ASN A 1 101 ? 1.167 -1.043 9.819 1.00 95.38 101 ASN A C 1
ATOM 872 O O . ASN A 1 101 ? 2.153 -1.457 10.421 1.00 95.38 101 ASN A O 1
ATOM 876 N N . SER A 1 102 ? 1.056 -1.186 8.496 1.00 94.88 102 SER A N 1
ATOM 877 C CA . SER A 1 102 ? 2.124 -1.753 7.667 1.00 94.88 102 SER A CA 1
ATOM 878 C C . SER A 1 102 ? 2.073 -1.215 6.241 1.00 94.88 102 SER A C 1
ATOM 880 O O . SER A 1 102 ? 1.003 -0.901 5.729 1.00 94.88 102 SER A O 1
ATOM 882 N N . CYS A 1 103 ? 3.231 -1.136 5.590 1.00 96.56 103 CYS A N 1
ATOM 883 C CA . CYS A 1 103 ? 3.363 -0.762 4.185 1.00 96.56 103 CYS A CA 1
ATOM 884 C C . CYS A 1 103 ? 4.297 -1.762 3.500 1.00 96.56 103 CYS A C 1
ATOM 886 O O . CYS A 1 103 ? 5.411 -1.980 3.978 1.00 96.56 103 CYS A O 1
ATOM 888 N N . SER A 1 104 ? 3.847 -2.385 2.410 1.00 95.69 104 SER A N 1
ATOM 889 C CA . SER A 1 104 ? 4.639 -3.345 1.635 1.00 95.69 104 SER A CA 1
ATOM 890 C C . SER A 1 104 ? 4.508 -3.102 0.139 1.00 95.69 104 SER A C 1
ATOM 892 O O . SER A 1 104 ? 3.431 -2.796 -0.363 1.00 95.69 104 SER A O 1
ATOM 894 N N . VAL A 1 105 ? 5.613 -3.301 -0.574 1.00 96.75 105 VAL A N 1
ATOM 895 C CA . VAL A 1 105 ? 5.676 -3.243 -2.036 1.00 96.75 105 VAL A CA 1
ATOM 896 C C . VAL A 1 105 ? 6.099 -4.619 -2.541 1.00 96.75 105 VAL A C 1
ATOM 898 O O . VAL A 1 105 ? 7.094 -5.163 -2.060 1.00 96.75 105 VAL A O 1
ATOM 901 N N . LEU A 1 106 ? 5.322 -5.194 -3.456 1.00 95.56 106 LEU A N 1
ATOM 902 C CA . LEU A 1 106 ? 5.473 -6.562 -3.961 1.00 95.56 106 LEU A CA 1
ATOM 903 C C . LEU A 1 106 ? 5.274 -6.580 -5.478 1.00 95.56 106 LEU A C 1
ATOM 905 O O . LEU A 1 106 ? 4.578 -5.722 -6.014 1.00 95.56 106 LEU A O 1
ATOM 909 N N . ASN A 1 107 ? 5.822 -7.584 -6.160 1.00 94.50 107 ASN A N 1
ATOM 910 C CA . ASN A 1 107 ? 5.357 -7.953 -7.499 1.00 94.50 107 ASN A CA 1
ATOM 911 C C . ASN A 1 107 ? 4.279 -9.045 -7.428 1.00 94.50 107 ASN A C 1
ATOM 913 O O . ASN A 1 107 ? 3.982 -9.592 -6.364 1.00 94.50 107 ASN A O 1
ATOM 917 N N . PHE A 1 108 ? 3.701 -9.360 -8.587 1.00 92.25 108 PHE A N 1
ATOM 918 C CA . PHE A 1 108 ? 2.667 -10.385 -8.744 1.00 92.25 108 PHE A CA 1
ATOM 919 C C . PHE A 1 108 ? 3.111 -11.775 -8.273 1.00 92.25 108 PHE A C 1
ATOM 921 O O . PHE A 1 108 ? 2.319 -12.500 -7.678 1.00 92.25 108 PHE A O 1
ATOM 928 N N . GLU A 1 109 ? 4.378 -12.134 -8.483 1.00 92.62 109 GLU A N 1
ATOM 929 C CA . GLU A 1 109 ? 4.912 -13.424 -8.043 1.00 92.62 109 GLU A CA 1
ATOM 930 C C . GLU A 1 109 ? 4.955 -13.516 -6.511 1.00 92.62 109 GLU A C 1
ATOM 932 O O . GLU A 1 109 ? 4.373 -14.427 -5.924 1.00 92.62 109 G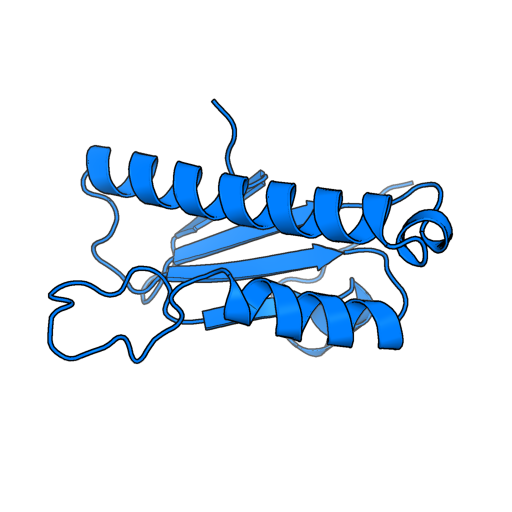LU A O 1
ATOM 937 N N . MET A 1 110 ? 5.567 -12.529 -5.850 1.00 94.19 110 MET A N 1
ATOM 938 C CA . MET A 1 110 ? 5.633 -12.453 -4.389 1.00 94.19 110 MET A CA 1
ATOM 939 C C . MET A 1 110 ? 4.242 -12.372 -3.762 1.00 94.19 110 MET A C 1
ATOM 941 O O . MET A 1 110 ? 4.026 -12.913 -2.678 1.00 94.19 110 MET A O 1
ATOM 945 N N . TRP A 1 111 ? 3.301 -11.692 -4.423 1.00 93.81 111 TRP A N 1
ATOM 946 C CA . TRP A 1 111 ? 1.909 -11.672 -3.999 1.00 93.81 111 TRP A CA 1
ATOM 947 C C . TRP A 1 111 ? 1.320 -13.082 -4.000 1.00 93.81 111 TRP A C 1
ATOM 949 O O . TRP A 1 111 ? 0.862 -13.541 -2.960 1.00 93.81 111 TRP A O 1
ATOM 959 N N . ASN A 1 112 ? 1.392 -13.794 -5.125 1.00 94.75 112 ASN A N 1
ATOM 960 C CA . ASN A 1 112 ? 0.810 -15.131 -5.257 1.00 94.75 112 ASN A CA 1
ATOM 961 C C . ASN A 1 112 ? 1.454 -16.161 -4.318 1.00 94.75 112 ASN A C 1
ATOM 963 O O . ASN A 1 112 ? 0.775 -17.073 -3.855 1.00 94.75 112 ASN A O 1
ATOM 967 N N . GLN A 1 113 ? 2.736 -15.996 -3.983 1.00 94.12 113 GLN A N 1
ATOM 968 C CA . GLN A 1 113 ? 3.416 -16.833 -2.990 1.00 94.12 113 GLN A CA 1
ATOM 969 C C . GLN A 1 113 ? 2.933 -16.573 -1.553 1.00 94.12 113 GLN A C 1
ATOM 971 O O . GLN A 1 113 ? 2.893 -17.497 -0.744 1.00 94.12 113 GLN A O 1
ATOM 976 N N . ARG A 1 114 ? 2.591 -15.323 -1.210 1.00 91.06 114 ARG A N 1
ATOM 977 C CA . ARG A 1 114 ? 2.226 -14.919 0.163 1.00 91.06 114 ARG A CA 1
ATOM 978 C C . ARG A 1 114 ? 0.725 -14.956 0.430 1.00 91.06 114 ARG A C 1
ATOM 980 O O . ARG A 1 114 ? 0.314 -15.259 1.545 1.00 91.06 114 ARG A O 1
ATOM 987 N N . PHE A 1 115 ? -0.081 -14.631 -0.573 1.00 90.44 115 PHE A N 1
ATOM 988 C CA . PHE A 1 115 ? -1.534 -14.497 -0.492 1.00 90.44 115 PHE A CA 1
ATOM 989 C C . PHE A 1 115 ? -2.204 -15.581 -1.335 1.00 90.44 115 PHE A C 1
ATOM 991 O O . PHE A 1 115 ? -2.905 -15.304 -2.305 1.00 90.44 115 PHE A O 1
ATOM 998 N N . THR A 1 116 ? -1.984 -16.838 -0.953 1.00 92.69 116 THR A N 1
ATOM 999 C CA . THR A 1 116 ? -2.462 -18.014 -1.698 1.00 92.69 116 THR A CA 1
ATOM 1000 C C . THR A 1 116 ? -3.987 -18.084 -1.812 1.00 92.69 116 THR A C 1
ATOM 1002 O O . THR A 1 116 ? -4.501 -18.620 -2.788 1.00 92.69 116 THR A O 1
ATOM 1005 N N . SER A 1 117 ? -4.717 -17.493 -0.862 1.00 92.62 117 SER A N 1
ATOM 1006 C CA . SER A 1 117 ? -6.182 -17.396 -0.901 1.00 92.62 117 SER A CA 1
ATOM 1007 C C . SER A 1 117 ? -6.712 -16.347 -1.886 1.00 92.62 117 SER A C 1
ATOM 1009 O O . SER A 1 117 ? -7.895 -16.380 -2.218 1.00 92.62 117 SER A O 1
ATOM 1011 N N . TRP A 1 118 ? -5.872 -15.411 -2.344 1.00 92.12 118 TRP A N 1
ATOM 1012 C CA . TRP A 1 118 ? -6.261 -14.286 -3.206 1.00 92.12 118 TRP A CA 1
ATOM 1013 C C . TRP A 1 118 ? -5.290 -14.124 -4.381 1.00 92.12 118 TRP A C 1
ATOM 1015 O O . TRP A 1 118 ? -4.603 -13.105 -4.470 1.00 92.12 118 TRP A O 1
ATOM 1025 N N . PRO A 1 119 ? -5.181 -15.111 -5.283 1.00 93.69 119 PRO A N 1
ATOM 1026 C CA . PRO A 1 119 ? -4.225 -15.038 -6.377 1.00 93.69 119 PRO A CA 1
ATOM 1027 C C . PRO A 1 119 ? -4.568 -13.902 -7.349 1.00 93.69 119 PRO A C 1
ATOM 1029 O O . PRO A 1 119 ? -5.731 -13.629 -7.642 1.00 93.69 119 PRO A O 1
ATOM 1032 N N . VAL A 1 120 ? -3.534 -13.272 -7.897 1.00 91.75 120 VAL A N 1
ATOM 1033 C CA . VAL A 1 120 ? -3.631 -12.269 -8.957 1.00 91.75 120 VAL A CA 1
ATOM 1034 C C . VAL A 1 120 ? -3.156 -12.881 -10.266 1.00 91.75 120 VAL A C 1
ATOM 1036 O O . VAL A 1 120 ? -2.085 -13.485 -10.340 1.00 91.75 120 VAL A O 1
ATOM 1039 N N . THR A 1 121 ? -3.953 -12.692 -11.315 1.00 91.25 121 THR A N 1
ATOM 1040 C CA . THR A 1 121 ? -3.643 -13.128 -12.680 1.00 91.25 121 THR A CA 1
ATOM 1041 C C . THR A 1 121 ? -3.807 -11.952 -13.633 1.00 91.25 121 THR A C 1
ATOM 1043 O O . THR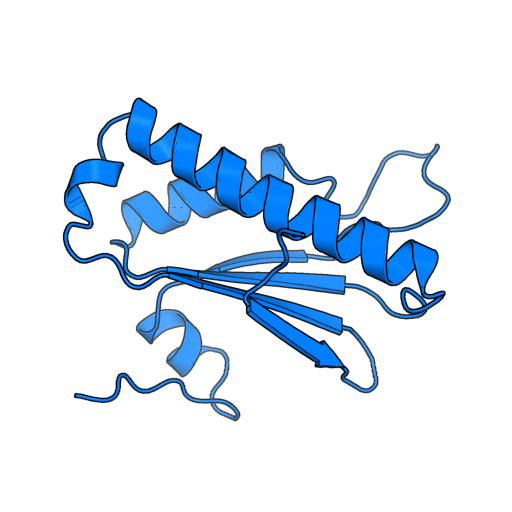 A 1 121 ? -4.766 -11.188 -13.528 1.00 91.25 121 THR A O 1
ATOM 1046 N N . ARG A 1 122 ? -2.864 -11.797 -14.566 1.00 85.94 122 ARG A N 1
ATOM 1047 C CA . ARG A 1 122 ? -2.967 -10.815 -15.648 1.00 85.94 122 ARG A CA 1
ATOM 1048 C C . ARG A 1 122 ? -3.921 -11.351 -16.711 1.00 85.94 122 ARG A C 1
ATOM 1050 O O . ARG A 1 122 ? -3.706 -12.448 -17.218 1.00 85.94 122 ARG A O 1
ATOM 1057 N N . LEU A 1 123 ? -4.937 -10.568 -17.052 1.00 86.31 123 LEU A N 1
ATOM 1058 C CA . LEU A 1 123 ? -5.799 -10.847 -18.197 1.00 86.31 123 LEU A CA 1
ATOM 1059 C C . LEU A 1 123 ? -5.101 -10.344 -19.473 1.00 86.31 123 LEU A C 1
ATOM 1061 O O . LEU A 1 123 ? -4.465 -9.286 -19.449 1.00 86.31 123 LEU A O 1
ATOM 1065 N N . SER A 1 124 ? -5.144 -11.158 -20.529 1.00 74.31 124 SER A N 1
ATOM 1066 C CA . SER A 1 124 ? -4.582 -10.875 -21.858 1.00 74.31 124 SER A CA 1
ATOM 1067 C C . SER A 1 124 ? -5.390 -9.831 -22.609 1.00 74.31 124 SER A C 1
ATOM 1069 O O . SER A 1 124 ? -6.634 -9.984 -22.595 1.00 74.31 124 SER A O 1
#

Secondary structure (DSSP, 8-state):
----SEEEE-SS-EEEEEEE--S-SGGGGSHHHHHHHHHHHHHHHHHHHHHHHHTT--SS-EEEEEEE---HHHHHHHHHHHHHHTTBSSPPTT-SS-SBSEEEEE-HHHHHHH-TTS------

Organism: NCBI:txid1284629

Radius of gyration: 14.73 Å; chains: 1; bounding box: 32×31×44 Å

Sequence (124 aa):
MKAVDIIVELTDYYLFIEVKDFHNSEQYNETDHFNFLIKSLKYKYQDTWLYRWGENKIDKPIKYLCLLKLDTPLLSRMNQELRRQIPVFPTGIRWNQEICNSCSVLNFEMWNQRFTSWPVTRLS

pLDDT: mean 93.01, std 5.32, range [66.88, 98.0]